Protein AF-A0A442FP06-F1 (afdb_monomer_lite)

Sequence (95 aa):
MHVLNSDHLFSVCHQRAFRLPFGAKVTFSWGAEGFDRVIDPKPPTDLSPRQRQRFLKAYLAARQDFLSDLAAMLGGPVAILDEMGLHTSRPEARQ

Structure (mmCIF, N/CA/C/O backbone):
data_AF-A0A442FP06-F1
#
_entry.id   AF-A0A442FP06-F1
#
loop_
_atom_site.group_PDB
_atom_site.id
_atom_site.type_symbol
_atom_site.label_atom_id
_atom_site.label_alt_id
_atom_site.label_comp_id
_atom_site.label_asym_id
_atom_site.label_entity_id
_atom_site.label_seq_id
_atom_site.pdbx_PDB_ins_code
_atom_site.Cartn_x
_atom_site.Cartn_y
_atom_site.Cartn_z
_atom_site.occupancy
_atom_site.B_iso_or_equiv
_atom_site.auth_seq_id
_atom_site.auth_comp_id
_atom_site.auth_asym_id
_atom_site.auth_atom_id
_atom_site.pdbx_PDB_model_num
ATOM 1 N N . MET A 1 1 ? 9.075 11.205 -44.763 1.00 34.88 1 MET A N 1
ATOM 2 C CA . MET A 1 1 ? 7.900 10.768 -43.982 1.00 34.88 1 MET A CA 1
ATOM 3 C C . MET A 1 1 ? 8.308 9.524 -43.209 1.00 34.88 1 MET A C 1
ATOM 5 O O . MET A 1 1 ? 8.319 8.447 -43.783 1.00 34.88 1 MET A O 1
ATOM 9 N N . HIS A 1 2 ? 8.746 9.681 -41.960 1.00 34.12 2 HIS A N 1
ATOM 10 C CA . HIS A 1 2 ? 8.947 8.548 -41.056 1.00 34.12 2 HIS A CA 1
ATOM 11 C C . HIS A 1 2 ? 7.707 8.457 -40.176 1.00 34.12 2 HIS A C 1
ATOM 13 O O . HIS A 1 2 ? 7.412 9.381 -39.421 1.00 34.12 2 HIS A O 1
ATOM 19 N N . VAL A 1 3 ? 6.951 7.377 -40.352 1.00 38.28 3 VAL A N 1
ATOM 20 C CA . VAL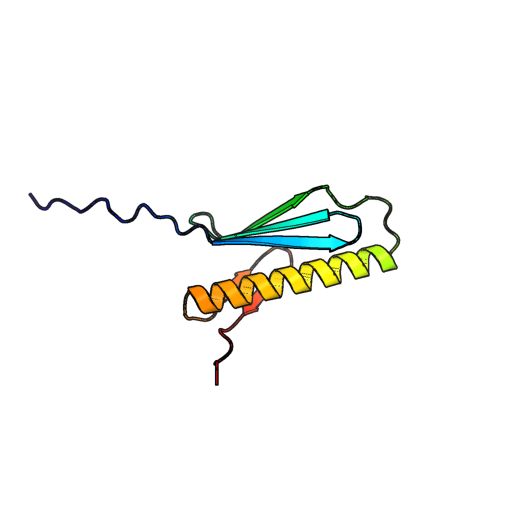 A 1 3 ? 5.832 7.013 -39.486 1.00 38.28 3 VAL A CA 1
ATOM 21 C C . VAL A 1 3 ? 6.439 6.616 -38.144 1.00 38.28 3 VAL A C 1
ATOM 23 O O . VAL A 1 3 ? 7.112 5.593 -38.042 1.00 38.28 3 VAL A O 1
ATOM 26 N N . LEU A 1 4 ? 6.272 7.469 -37.135 1.00 42.44 4 LEU A N 1
ATOM 27 C CA . LEU A 1 4 ? 6.567 7.115 -35.753 1.00 42.44 4 LEU A CA 1
ATOM 28 C C . LEU A 1 4 ? 5.451 6.174 -35.292 1.00 42.44 4 LEU A C 1
ATOM 30 O O . LEU A 1 4 ? 4.312 6.601 -35.094 1.00 42.44 4 LEU A O 1
ATOM 34 N N . ASN A 1 5 ? 5.779 4.884 -35.189 1.00 38.88 5 ASN A N 1
ATOM 35 C CA . ASN A 1 5 ? 4.921 3.865 -34.593 1.00 38.88 5 ASN A CA 1
ATOM 36 C C . ASN A 1 5 ? 4.403 4.366 -33.242 1.00 38.88 5 ASN A C 1
ATOM 38 O O . ASN A 1 5 ? 5.174 4.629 -32.320 1.00 38.88 5 ASN A O 1
ATOM 42 N N . SER A 1 6 ? 3.086 4.505 -33.144 1.00 45.19 6 SER A N 1
ATOM 43 C CA . SER A 1 6 ? 2.369 4.987 -31.963 1.00 45.19 6 SER A CA 1
ATOM 44 C C . SER A 1 6 ? 2.055 3.840 -30.985 1.00 45.19 6 SER A C 1
ATOM 46 O O . SER A 1 6 ? 0.993 3.823 -30.374 1.00 45.19 6 SER A O 1
ATOM 48 N N . ASP A 1 7 ? 2.982 2.888 -30.818 1.00 46.59 7 ASP A N 1
ATOM 49 C CA . ASP A 1 7 ? 2.762 1.613 -30.104 1.00 46.59 7 ASP A CA 1
ATOM 50 C C . ASP A 1 7 ? 3.424 1.544 -28.710 1.00 46.59 7 ASP A C 1
ATOM 52 O O . ASP A 1 7 ? 3.813 0.479 -28.228 1.00 46.59 7 ASP A O 1
ATOM 56 N N . HIS A 1 8 ? 3.538 2.676 -28.010 1.00 42.38 8 HIS A N 1
ATOM 57 C CA . HIS A 1 8 ? 4.015 2.725 -26.614 1.00 42.38 8 HIS A CA 1
ATOM 58 C C . HIS A 1 8 ? 3.019 3.378 -25.644 1.00 42.38 8 HIS A C 1
ATOM 60 O O . HIS A 1 8 ? 3.406 3.949 -24.630 1.00 42.38 8 HIS A O 1
ATOM 66 N N . LEU A 1 9 ? 1.715 3.253 -25.914 1.00 42.25 9 LEU A N 1
ATOM 67 C CA . LEU A 1 9 ? 0.654 3.646 -24.974 1.00 42.25 9 LEU A CA 1
ATOM 68 C C . LEU A 1 9 ? 0.172 2.498 -24.074 1.00 42.25 9 LEU A C 1
ATOM 70 O O . LEU A 1 9 ? -0.877 2.604 -23.444 1.00 42.25 9 LEU A O 1
ATOM 74 N N . PHE A 1 10 ? 0.940 1.416 -23.937 1.00 47.16 10 PHE A N 1
ATOM 75 C CA . PHE A 1 10 ? 0.782 0.545 -22.776 1.00 47.16 10 PHE A CA 1
ATOM 76 C C . PHE A 1 10 ? 1.507 1.197 -21.605 1.00 47.16 10 PHE A C 1
ATOM 78 O O . PHE A 1 10 ? 2.649 0.867 -21.293 1.00 47.16 10 PHE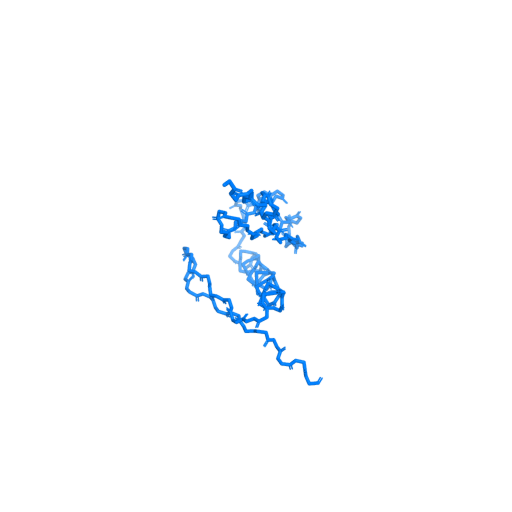 A O 1
ATOM 85 N N . SER A 1 11 ? 0.844 2.157 -20.957 1.00 55.12 11 SER A N 1
ATOM 86 C CA . SER A 1 11 ? 1.197 2.500 -19.584 1.00 55.12 11 SER A CA 1
ATOM 87 C C . SER A 1 11 ? 1.020 1.215 -18.777 1.00 55.12 11 SER A C 1
ATOM 89 O O . SER A 1 11 ? -0.108 0.797 -18.516 1.00 55.12 11 SER A O 1
ATOM 91 N N . VAL A 1 12 ? 2.121 0.506 -18.506 1.00 57.41 12 VAL A N 1
ATOM 92 C CA . VAL A 1 12 ? 2.104 -0.720 -17.706 1.00 57.41 12 VAL A CA 1
ATOM 93 C C . VAL A 1 12 ? 1.673 -0.309 -16.307 1.00 57.41 12 VAL A C 1
ATOM 95 O O . VAL A 1 12 ? 2.475 0.161 -15.506 1.00 57.41 12 VAL A O 1
ATOM 98 N N . CYS A 1 13 ? 0.374 -0.432 -16.054 1.00 80.69 13 CYS A N 1
ATOM 99 C CA . CYS A 1 13 ? -0.204 -0.239 -14.742 1.00 80.69 13 CYS A CA 1
ATOM 100 C C . CYS A 1 13 ? -0.032 -1.553 -13.976 1.00 80.69 13 CYS A C 1
ATOM 102 O O . CYS A 1 13 ? -0.739 -2.528 -14.239 1.00 80.69 13 CYS A O 1
ATOM 104 N N . HIS A 1 14 ? 0.948 -1.614 -13.075 1.00 91.31 14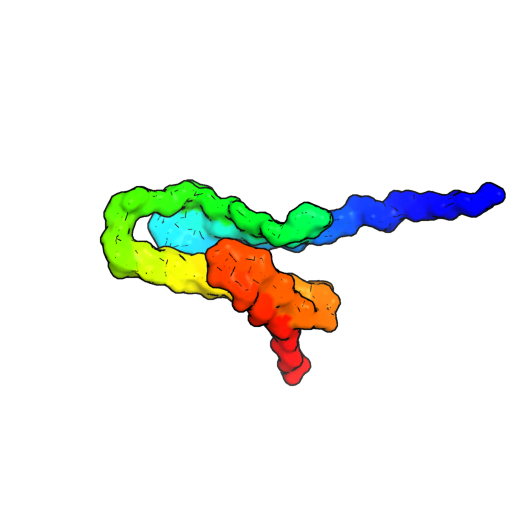 HIS A N 1
ATOM 105 C CA . HIS A 1 14 ? 1.106 -2.745 -12.166 1.00 91.31 14 HIS A CA 1
ATOM 106 C C . HIS A 1 14 ? 0.278 -2.487 -10.911 1.00 91.31 14 HIS A C 1
ATOM 108 O O . HIS A 1 14 ? 0.487 -1.493 -10.217 1.00 91.31 14 HIS A O 1
ATOM 114 N N . GLN A 1 15 ? -0.669 -3.376 -10.619 1.00 95.00 15 GLN A N 1
ATOM 115 C CA . GLN A 1 15 ? -1.622 -3.191 -9.533 1.00 95.00 15 GLN A CA 1
ATOM 116 C C . GLN A 1 15 ? -1.791 -4.475 -8.724 1.00 95.00 15 GLN A C 1
ATOM 118 O O . GLN A 1 15 ? -2.019 -5.548 -9.286 1.00 95.00 15 GLN A O 1
ATOM 123 N N . ARG A 1 16 ? -1.748 -4.367 -7.391 1.00 96.56 16 ARG A N 1
ATOM 124 C CA . ARG A 1 16 ? -2.048 -5.483 -6.479 1.00 96.56 16 ARG A CA 1
ATOM 125 C C . ARG A 1 16 ? -2.853 -5.027 -5.279 1.00 96.56 16 ARG A C 1
ATOM 127 O O . ARG A 1 16 ? -2.722 -3.901 -4.806 1.00 96.56 16 ARG A O 1
ATOM 134 N N . ALA A 1 17 ? -3.677 -5.937 -4.769 1.00 96.69 17 ALA A N 1
ATOM 135 C CA . ALA A 1 17 ? -4.516 -5.695 -3.609 1.00 96.69 17 ALA A CA 1
ATOM 136 C C . ALA A 1 17 ? -4.196 -6.662 -2.466 1.00 96.69 17 ALA A C 1
ATOM 138 O O . ALA A 1 17 ? -3.982 -7.855 -2.680 1.00 96.69 17 ALA A O 1
ATOM 139 N N . PHE A 1 18 ? -4.232 -6.144 -1.241 1.00 97.69 18 PHE A N 1
ATOM 140 C CA . PHE A 1 18 ? -3.887 -6.859 -0.020 1.00 97.69 18 PHE A CA 1
ATOM 141 C C . PHE A 1 18 ? -4.960 -6.638 1.037 1.00 97.69 18 PHE A C 1
ATOM 143 O O . PHE A 1 18 ? -5.443 -5.521 1.241 1.00 97.69 18 PHE A O 1
ATOM 150 N N . ARG A 1 19 ? -5.327 -7.711 1.738 1.00 97.06 19 ARG A N 1
ATOM 151 C CA . ARG A 1 19 ? -6.242 -7.617 2.878 1.00 97.06 19 ARG A CA 1
ATOM 152 C C . ARG A 1 19 ? -5.507 -7.033 4.076 1.00 97.06 19 ARG A C 1
ATOM 154 O O . ARG A 1 19 ? -4.422 -7.485 4.430 1.00 97.06 19 ARG A O 1
ATOM 161 N N . LEU A 1 20 ? -6.140 -6.066 4.720 1.00 96.12 20 LEU A N 1
ATOM 162 C CA . LEU A 1 20 ? -5.690 -5.457 5.958 1.00 96.12 20 LEU A CA 1
ATOM 163 C C . LEU A 1 20 ? -6.602 -5.886 7.120 1.00 96.12 20 LEU A C 1
ATOM 165 O O . LEU A 1 20 ? -7.706 -6.399 6.911 1.00 96.12 20 LEU A O 1
ATOM 169 N N . PRO A 1 21 ? -6.157 -5.703 8.375 1.00 96.44 21 PRO A N 1
ATOM 170 C CA . PRO A 1 21 ? -7.016 -5.872 9.536 1.00 96.44 21 PRO A CA 1
ATOM 171 C C . PRO A 1 21 ? -8.286 -5.014 9.456 1.00 96.44 21 PRO A C 1
ATOM 173 O O . PRO A 1 21 ? -8.313 -3.978 8.796 1.00 96.44 21 PRO A O 1
ATOM 176 N N . PHE A 1 22 ? -9.316 -5.430 10.198 1.00 94.06 22 PHE A N 1
ATOM 177 C CA . PHE A 1 22 ? -10.593 -4.708 10.323 1.00 94.06 22 PHE A CA 1
ATOM 178 C C . PHE A 1 22 ? -11.390 -4.606 9.013 1.00 94.06 22 PHE A C 1
ATOM 180 O O . PHE A 1 22 ? -12.149 -3.665 8.818 1.00 94.06 22 PHE A O 1
ATOM 187 N N . GLY A 1 23 ? -11.221 -5.585 8.117 1.00 92.81 23 GLY A N 1
ATOM 188 C CA . GLY A 1 23 ? -11.994 -5.691 6.876 1.00 92.81 23 GLY A CA 1
ATOM 189 C C . GLY A 1 23 ? -11.548 -4.744 5.761 1.00 92.81 23 GLY A C 1
ATOM 190 O O . GLY A 1 23 ? -12.127 -4.784 4.681 1.00 92.81 23 GLY A O 1
ATOM 191 N N . ALA A 1 24 ? -10.516 -3.931 5.995 1.00 95.38 24 ALA A N 1
ATOM 192 C CA . ALA A 1 24 ? -9.965 -3.036 4.990 1.00 95.38 24 ALA A CA 1
ATOM 193 C C . ALA A 1 24 ? -9.158 -3.796 3.925 1.00 95.38 24 ALA A C 1
ATOM 195 O O . ALA A 1 24 ? -8.595 -4.867 4.171 1.00 95.38 24 ALA A O 1
ATOM 196 N N . LYS A 1 25 ? -9.048 -3.204 2.740 1.00 97.06 25 LYS A N 1
ATOM 197 C CA . LYS A 1 25 ? -8.188 -3.663 1.649 1.00 97.06 25 LYS A CA 1
ATOM 198 C C . LYS A 1 25 ? -7.371 -2.485 1.147 1.00 97.06 25 LYS A C 1
ATOM 200 O O . LYS A 1 25 ? -7.938 -1.436 0.869 1.00 97.06 25 LYS A O 1
ATOM 205 N N . VAL A 1 26 ? -6.062 -2.663 1.008 1.00 97.00 26 VAL A N 1
ATOM 206 C CA . VAL A 1 26 ? -5.215 -1.705 0.289 1.00 97.00 26 VAL A CA 1
ATOM 207 C C . VAL A 1 26 ? -4.983 -2.201 -1.125 1.00 97.00 26 VAL A C 1
ATOM 209 O O . VAL A 1 26 ? -4.720 -3.382 -1.331 1.00 97.00 26 VAL A O 1
ATOM 212 N N . THR A 1 27 ? -5.087 -1.300 -2.088 1.00 97.06 27 THR A N 1
ATOM 213 C CA . THR A 1 27 ? -4.734 -1.522 -3.486 1.00 97.06 27 THR A CA 1
ATOM 214 C C . THR A 1 27 ? -3.598 -0.575 -3.820 1.00 97.06 27 THR A C 1
ATOM 216 O O . THR A 1 27 ? -3.771 0.633 -3.688 1.00 97.06 27 THR A O 1
ATOM 219 N N . PHE A 1 28 ? -2.449 -1.124 -4.195 1.00 95.44 28 PHE A N 1
ATOM 220 C CA . PHE A 1 28 ? -1.304 -0.364 -4.679 1.00 95.44 28 PHE A CA 1
ATOM 221 C C . PHE A 1 28 ? -1.287 -0.391 -6.198 1.00 95.44 28 PHE A C 1
ATOM 223 O O . PHE A 1 28 ? -1.558 -1.441 -6.787 1.00 95.44 28 PHE A O 1
ATOM 230 N N . SER A 1 29 ? -0.938 0.743 -6.793 1.00 93.38 29 SER A N 1
ATOM 231 C CA . SER A 1 29 ? -0.855 0.928 -8.236 1.00 93.38 29 SER A CA 1
ATOM 232 C C . SER A 1 29 ? 0.451 1.632 -8.589 1.00 93.38 29 SER A C 1
ATOM 234 O O . SER A 1 29 ? 0.879 2.552 -7.894 1.00 93.38 29 SER A O 1
ATOM 236 N N . TRP A 1 30 ? 1.084 1.199 -9.672 1.00 90.94 30 TRP A N 1
ATOM 237 C CA . TRP A 1 30 ? 2.239 1.847 -10.279 1.00 90.94 30 TRP A CA 1
ATOM 238 C C . TRP A 1 30 ? 1.960 2.054 -11.762 1.00 90.94 30 TRP A C 1
ATOM 240 O O . TRP A 1 30 ? 1.705 1.079 -12.464 1.00 90.94 30 TRP A O 1
ATOM 250 N N . GLY A 1 31 ? 2.009 3.297 -12.235 1.00 88.19 31 GLY A N 1
ATOM 251 C CA . GLY A 1 31 ? 1.760 3.641 -13.636 1.00 88.19 31 GLY A CA 1
ATOM 252 C C . GLY A 1 31 ? 2.459 4.934 -14.049 1.00 88.19 31 GLY A C 1
ATOM 253 O O . GLY A 1 31 ? 3.398 5.376 -13.391 1.00 88.19 31 GLY A O 1
ATOM 254 N N . ALA A 1 32 ? 1.998 5.560 -15.136 1.00 83.88 32 ALA A N 1
ATOM 255 C CA . ALA A 1 32 ? 2.593 6.803 -15.648 1.00 83.88 32 ALA A CA 1
ATOM 256 C C . ALA A 1 32 ? 2.599 7.958 -14.629 1.00 83.88 32 ALA A C 1
ATOM 258 O O . ALA A 1 32 ? 3.514 8.776 -14.649 1.00 83.8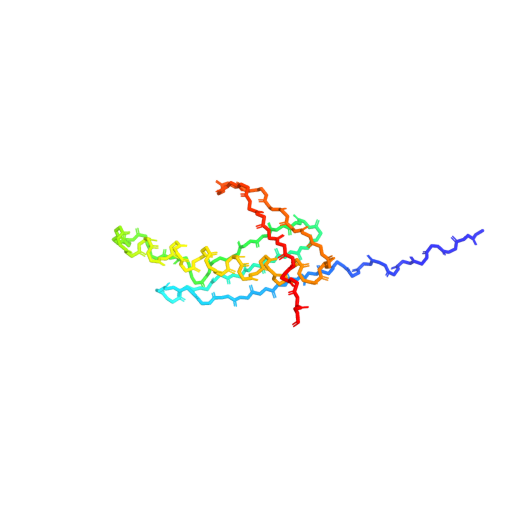8 32 ALA A O 1
ATOM 259 N N . GLU A 1 33 ? 1.617 8.005 -13.726 1.00 83.38 33 GLU A N 1
ATOM 260 C CA . GLU A 1 33 ? 1.530 9.026 -12.668 1.00 83.38 33 GLU A CA 1
ATOM 261 C C . GLU A 1 33 ? 2.327 8.660 -11.403 1.00 83.38 33 GLU A C 1
ATOM 263 O O . GLU A 1 33 ? 2.324 9.389 -10.415 1.00 83.38 33 GLU A O 1
ATOM 268 N N . GLY A 1 34 ? 3.053 7.540 -11.438 1.00 85.44 34 GLY A N 1
ATOM 269 C CA . GLY A 1 34 ? 3.862 7.046 -10.335 1.00 85.44 34 GLY A CA 1
ATOM 270 C C . GLY A 1 34 ? 3.110 6.068 -9.439 1.00 85.44 34 GLY A C 1
ATOM 271 O O . GLY A 1 34 ? 2.319 5.244 -9.905 1.00 85.44 34 GLY A O 1
ATOM 272 N N . PHE A 1 35 ? 3.435 6.117 -8.148 1.00 88.12 35 PHE A N 1
ATOM 273 C CA . PHE A 1 35 ? 2.902 5.223 -7.128 1.00 88.12 35 PHE A CA 1
ATOM 274 C C . PHE A 1 35 ? 1.659 5.814 -6.477 1.00 88.12 35 PHE A C 1
ATOM 276 O O . PHE A 1 35 ? 1.717 6.909 -5.923 1.00 88.12 35 PHE A O 1
ATOM 283 N N . ASP A 1 36 ? 0.582 5.039 -6.456 1.00 90.69 36 ASP A N 1
ATOM 284 C CA . ASP A 1 36 ? -0.650 5.397 -5.767 1.00 90.69 36 ASP A CA 1
ATOM 285 C C . ASP A 1 36 ? -1.151 4.254 -4.872 1.00 90.69 36 ASP A C 1
ATOM 287 O O . ASP A 1 36 ? -0.763 3.084 -5.006 1.00 90.69 36 ASP A O 1
ATOM 291 N N . ARG A 1 37 ? -2.018 4.602 -3.918 1.00 93.25 37 ARG A N 1
ATOM 292 C CA . ARG A 1 37 ? -2.668 3.668 -3.005 1.00 93.25 37 ARG A CA 1
ATOM 293 C C . ARG A 1 37 ? -4.112 4.062 -2.715 1.00 93.25 37 ARG A C 1
ATOM 295 O O . ARG A 1 37 ? -4.414 5.196 -2.359 1.00 93.25 37 ARG A O 1
ATOM 302 N N . VAL A 1 38 ? -4.985 3.061 -2.687 1.00 95.19 38 VAL A N 1
ATOM 303 C CA . VAL A 1 38 ? -6.373 3.204 -2.227 1.00 95.19 38 VAL A CA 1
ATOM 304 C C . VAL A 1 38 ? -6.638 2.217 -1.099 1.00 95.19 38 VAL A C 1
ATOM 306 O O . VAL A 1 38 ? -6.355 1.029 -1.240 1.00 95.19 38 VAL A O 1
ATOM 309 N N . ILE A 1 39 ? -7.191 2.693 0.020 1.00 95.25 39 ILE A N 1
ATOM 310 C CA . ILE A 1 39 ? -7.639 1.846 1.134 1.00 95.25 39 ILE A CA 1
ATOM 311 C C . ILE A 1 39 ? -9.159 1.919 1.231 1.00 95.25 39 ILE A C 1
ATOM 313 O O . ILE A 1 39 ? -9.705 3.001 1.447 1.00 95.25 39 ILE A O 1
ATOM 317 N N . ASP A 1 40 ? -9.819 0.769 1.106 1.00 94.25 40 ASP A N 1
ATOM 318 C CA . ASP A 1 40 ? -11.276 0.661 1.140 1.00 94.25 40 ASP A CA 1
ATOM 319 C C . ASP A 1 40 ? -11.752 -0.627 1.856 1.00 94.25 40 ASP A C 1
ATOM 321 O O . ASP A 1 40 ? -11.225 -1.710 1.571 1.00 94.25 40 ASP A O 1
ATOM 325 N N . PRO A 1 41 ? -12.719 -0.542 2.794 1.00 93.88 41 PRO A N 1
ATOM 326 C CA . PRO A 1 41 ? -13.179 0.688 3.442 1.00 93.88 41 PRO A CA 1
ATOM 327 C C . PRO A 1 41 ? -12.047 1.395 4.193 1.00 93.88 41 PRO A C 1
ATOM 329 O O . PRO A 1 41 ? -11.033 0.788 4.557 1.00 93.88 41 PRO A O 1
ATOM 332 N N . LYS A 1 42 ? -12.235 2.693 4.458 1.00 90.12 42 LYS A N 1
ATOM 333 C CA . LYS A 1 42 ? -11.345 3.432 5.360 1.00 90.12 42 LYS A CA 1
ATOM 334 C C . LYS A 1 42 ? -11.295 2.714 6.718 1.00 90.12 42 LYS A C 1
ATOM 336 O O . LYS A 1 42 ? -12.337 2.262 7.198 1.00 90.12 42 LYS A O 1
ATOM 341 N N . PRO A 1 43 ? -10.112 2.599 7.346 1.00 86.94 43 PRO A N 1
ATOM 342 C CA . PRO A 1 43 ? -10.006 1.970 8.654 1.00 86.94 43 PRO A CA 1
ATOM 343 C C . PRO A 1 43 ? -10.861 2.723 9.686 1.00 86.94 43 PRO A C 1
ATOM 345 O O . PRO A 1 43 ? -10.984 3.948 9.581 1.00 86.94 43 PRO A O 1
ATOM 348 N N . PRO A 1 44 ? -11.417 2.026 10.696 1.00 88.94 44 PRO A N 1
ATOM 349 C CA . PRO A 1 44 ? -12.183 2.673 11.757 1.00 88.94 44 PRO A CA 1
ATOM 350 C C . PRO A 1 44 ? -11.389 3.804 12.425 1.00 88.94 44 PRO A C 1
ATOM 352 O O . PRO A 1 44 ? -10.176 3.701 12.633 1.00 88.94 44 PRO A O 1
ATOM 355 N N . THR A 1 45 ? -12.054 4.907 12.762 1.00 89.38 45 THR A N 1
ATOM 356 C CA . THR A 1 45 ? -11.392 6.082 13.358 1.00 89.38 45 THR A CA 1
ATOM 357 C C . THR A 1 45 ? -11.095 5.903 14.847 1.00 89.38 45 THR A C 1
ATOM 359 O O . THR A 1 45 ? -10.222 6.579 15.389 1.00 89.38 45 THR A O 1
ATOM 362 N N . ASP A 1 46 ? -11.784 4.974 15.501 1.00 93.31 46 ASP A N 1
ATOM 363 C CA . ASP A 1 46 ? -11.785 4.690 16.938 1.00 93.31 46 ASP A CA 1
ATOM 364 C C . ASP A 1 46 ? -10.847 3.535 17.345 1.00 93.31 46 ASP A C 1
ATOM 366 O O . ASP A 1 46 ? -10.918 3.021 18.460 1.00 93.31 46 ASP A O 1
ATOM 370 N N . LEU A 1 47 ? -9.907 3.142 16.476 1.00 92.75 47 LEU A N 1
ATOM 371 C CA . LEU A 1 47 ? -8.938 2.087 16.789 1.00 92.75 47 LEU A CA 1
ATOM 372 C C . LEU A 1 47 ? -8.056 2.451 17.994 1.00 92.75 47 LEU A C 1
ATOM 374 O O . LEU A 1 47 ? -7.413 3.509 18.025 1.00 92.75 47 LEU A O 1
ATOM 378 N N . SER A 1 48 ? -7.932 1.509 18.932 1.00 96.19 48 SER A N 1
ATOM 379 C CA . SER A 1 48 ? -6.967 1.581 20.035 1.00 96.19 48 SER A CA 1
ATOM 380 C C . SER A 1 48 ? -5.519 1.636 19.515 1.00 96.19 48 SER A C 1
ATOM 382 O O . SER A 1 48 ? -5.238 1.154 18.411 1.00 96.19 48 SER A O 1
ATOM 384 N N . PRO A 1 49 ? -4.548 2.133 20.306 1.00 96.00 49 PRO A N 1
ATOM 385 C CA . PRO A 1 49 ? -3.146 2.205 19.880 1.00 96.00 49 PRO A CA 1
ATOM 386 C C . PRO A 1 49 ? -2.580 0.868 19.376 1.00 96.00 49 PRO A C 1
ATOM 388 O O . PRO A 1 49 ? -1.915 0.818 18.342 1.00 96.00 49 PRO A O 1
ATOM 391 N N . ARG A 1 50 ? -2.917 -0.245 20.043 1.00 96.19 50 ARG A N 1
ATOM 392 C CA . ARG A 1 50 ? -2.491 -1.595 19.631 1.00 96.19 50 ARG A CA 1
ATOM 393 C C . ARG A 1 50 ? -3.093 -2.004 18.286 1.00 96.19 50 ARG A C 1
ATOM 395 O O . ARG A 1 50 ? -2.412 -2.603 17.456 1.00 96.19 50 ARG A O 1
ATOM 402 N N . GLN A 1 51 ? -4.363 -1.676 18.052 1.00 95.19 51 GLN A N 1
ATOM 403 C CA . GLN A 1 51 ? -5.028 -1.946 16.777 1.00 95.19 51 GLN A CA 1
ATOM 404 C C . GLN A 1 51 ? -4.444 -1.096 15.645 1.00 95.19 51 GLN A C 1
ATOM 406 O O . GLN A 1 51 ? -4.199 -1.630 14.565 1.00 95.19 51 GLN A O 1
ATOM 411 N N . ARG A 1 52 ? -4.138 0.184 15.902 1.00 94.00 52 ARG A N 1
ATOM 412 C CA . ARG A 1 52 ? -3.443 1.061 14.945 1.00 94.00 52 ARG A CA 1
ATOM 413 C C . ARG A 1 52 ? -2.077 0.501 14.566 1.00 94.00 52 ARG A C 1
ATOM 415 O O . ARG A 1 52 ? -1.765 0.406 13.385 1.00 94.00 52 ARG A O 1
ATOM 422 N N . GLN A 1 53 ? -1.298 0.049 15.548 1.00 95.19 53 GLN A N 1
ATOM 423 C CA . GLN A 1 53 ? 0.000 -0.575 15.296 1.00 95.19 53 GLN A CA 1
ATOM 424 C C . GLN A 1 53 ? -0.137 -1.866 14.475 1.00 95.19 53 GLN A C 1
ATOM 426 O O . GLN A 1 53 ? 0.628 -2.085 13.535 1.00 95.19 53 GLN A O 1
ATOM 431 N N . ARG A 1 54 ? -1.135 -2.707 14.782 1.00 95.56 54 ARG A N 1
ATOM 432 C CA . ARG A 1 54 ? -1.429 -3.922 14.005 1.00 95.56 54 ARG A CA 1
ATOM 433 C C . ARG A 1 54 ? -1.799 -3.594 12.557 1.00 95.56 54 ARG A C 1
ATOM 435 O O . ARG A 1 54 ? -1.334 -4.283 11.653 1.00 95.56 54 ARG A O 1
ATOM 442 N N . PHE A 1 55 ? -2.605 -2.556 12.342 1.00 95.19 55 PHE A N 1
ATOM 443 C CA . PHE A 1 55 ? -2.968 -2.083 11.008 1.00 95.19 55 PHE A CA 1
ATOM 444 C C . PHE A 1 55 ? -1.743 -1.583 10.239 1.00 95.19 55 PHE A C 1
ATOM 446 O O . PHE A 1 55 ? -1.482 -2.057 9.137 1.00 95.19 55 PHE A O 1
ATOM 453 N N . LEU A 1 56 ? -0.949 -0.698 10.850 1.00 93.62 56 LEU A N 1
ATOM 454 C CA . LEU A 1 56 ? 0.262 -0.147 10.244 1.00 93.62 56 LEU A CA 1
ATOM 455 C C . LEU A 1 56 ? 1.255 -1.252 9.868 1.00 93.62 56 LEU A C 1
ATOM 457 O O . LEU A 1 56 ? 1.778 -1.250 8.760 1.00 93.62 56 LEU A O 1
ATOM 461 N N . LYS A 1 57 ? 1.468 -2.235 10.750 1.00 95.50 57 LYS A N 1
ATOM 462 C CA . LYS A 1 57 ? 2.349 -3.377 10.469 1.00 95.50 57 LYS A CA 1
ATOM 463 C C . LYS A 1 57 ? 1.880 -4.173 9.248 1.00 95.50 57 LYS A C 1
ATOM 465 O O . LYS A 1 57 ? 2.700 -4.520 8.405 1.00 95.50 57 LYS A O 1
ATOM 470 N N . ALA A 1 58 ? 0.580 -4.454 9.145 1.00 96.75 58 ALA A N 1
ATOM 471 C CA . ALA A 1 58 ? 0.020 -5.174 8.002 1.00 96.75 58 ALA A CA 1
ATOM 472 C C . ALA A 1 58 ? 0.124 -4.363 6.702 1.00 96.75 58 ALA A C 1
ATOM 474 O O . ALA A 1 58 ? 0.485 -4.910 5.665 1.00 96.75 58 ALA A O 1
ATOM 475 N N . TYR A 1 59 ? -0.132 -3.055 6.773 1.00 95.06 59 TYR A N 1
ATOM 476 C CA . TYR A 1 59 ? 0.019 -2.146 5.641 1.00 95.06 59 TYR A CA 1
ATOM 477 C C . TYR A 1 59 ? 1.471 -2.084 5.143 1.00 95.06 59 TYR A C 1
ATOM 479 O O . TYR A 1 59 ? 1.715 -2.209 3.947 1.00 95.06 59 TYR A O 1
ATOM 487 N N . LEU A 1 60 ? 2.443 -1.948 6.051 1.00 93.81 60 LEU A N 1
ATOM 488 C CA . LEU A 1 60 ? 3.865 -1.915 5.697 1.00 93.81 60 LEU A CA 1
ATOM 489 C C . LEU A 1 60 ? 4.329 -3.234 5.070 1.00 93.81 60 LEU A C 1
ATOM 491 O O . LEU A 1 60 ? 5.075 -3.208 4.096 1.00 93.81 60 LEU A O 1
ATOM 495 N N . ALA A 1 61 ? 3.854 -4.374 5.580 1.00 95.00 61 ALA A N 1
ATOM 496 C CA . ALA A 1 61 ? 4.147 -5.680 4.994 1.00 95.00 61 ALA A CA 1
ATOM 497 C C . ALA A 1 61 ? 3.579 -5.810 3.569 1.00 95.00 61 ALA A C 1
ATOM 499 O O . ALA A 1 61 ? 4.295 -6.223 2.663 1.00 95.00 61 ALA A O 1
ATOM 500 N N . ALA A 1 62 ? 2.326 -5.393 3.356 1.00 95.88 62 ALA A N 1
ATOM 501 C CA . ALA A 1 62 ? 1.700 -5.376 2.034 1.00 95.88 62 ALA A CA 1
ATOM 502 C C . ALA A 1 62 ? 2.438 -4.454 1.051 1.00 95.88 62 ALA A C 1
ATOM 504 O O . ALA A 1 62 ? 2.643 -4.810 -0.107 1.00 95.88 62 ALA A O 1
ATOM 505 N N . ARG A 1 63 ? 2.871 -3.276 1.516 1.00 93.19 63 ARG A N 1
ATOM 506 C CA . ARG A 1 63 ? 3.663 -2.351 0.701 1.00 93.19 63 ARG A CA 1
ATOM 507 C C . ARG A 1 63 ? 5.002 -2.970 0.314 1.00 93.19 63 ARG A C 1
ATOM 509 O O . ARG A 1 63 ? 5.383 -2.879 -0.843 1.00 93.19 63 ARG A O 1
ATOM 516 N N . GLN A 1 64 ? 5.701 -3.608 1.251 1.00 92.19 64 GLN A N 1
ATOM 517 C CA . GLN A 1 64 ? 6.974 -4.265 0.957 1.00 92.19 64 GLN A CA 1
ATOM 518 C C . GLN A 1 64 ? 6.815 -5.378 -0.086 1.00 92.19 64 GLN A C 1
ATOM 520 O O . GLN A 1 64 ? 7.618 -5.438 -1.009 1.00 92.19 64 GLN A O 1
ATOM 525 N N . ASP A 1 65 ? 5.778 -6.213 0.033 1.00 94.44 65 ASP A N 1
ATOM 526 C CA . ASP A 1 65 ? 5.467 -7.266 -0.947 1.00 94.44 65 ASP A CA 1
ATOM 527 C C . ASP A 1 65 ? 5.231 -6.665 -2.344 1.00 94.44 65 ASP A C 1
ATOM 529 O O . ASP A 1 65 ? 5.870 -7.069 -3.314 1.00 94.44 65 ASP A O 1
ATOM 533 N N . PHE A 1 66 ? 4.411 -5.613 -2.439 1.00 93.88 66 PHE A N 1
ATOM 534 C CA . PHE A 1 66 ? 4.196 -4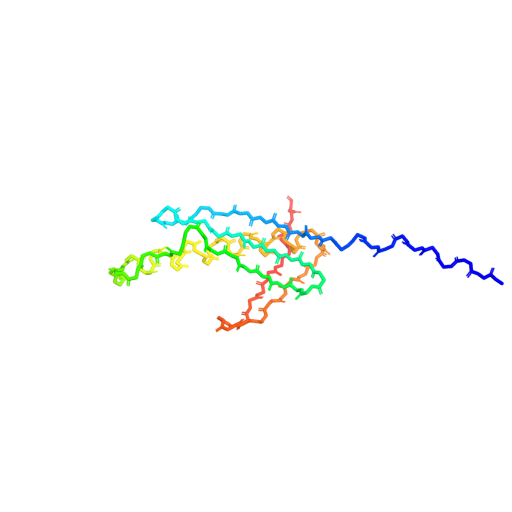.901 -3.700 1.00 93.88 66 PHE A CA 1
ATOM 535 C C . PHE A 1 66 ? 5.490 -4.340 -4.304 1.00 93.88 66 PHE A C 1
ATOM 537 O O . PHE A 1 66 ? 5.722 -4.488 -5.499 1.00 93.88 66 PHE A O 1
ATOM 544 N N . LEU A 1 67 ? 6.345 -3.703 -3.498 1.00 91.50 67 LEU A N 1
ATOM 545 C CA . LEU A 1 67 ? 7.600 -3.129 -3.992 1.00 91.50 67 LEU A CA 1
ATOM 546 C C . LEU A 1 67 ? 8.587 -4.199 -4.448 1.00 91.50 67 LEU A C 1
ATOM 548 O O . LEU A 1 67 ? 9.240 -4.018 -5.470 1.00 91.50 67 LEU A O 1
ATOM 552 N N . SER A 1 68 ? 8.672 -5.317 -3.728 1.00 91.00 68 SER A N 1
ATOM 553 C CA . SER A 1 68 ? 9.493 -6.454 -4.142 1.00 91.00 68 SER A CA 1
ATOM 554 C C . SER A 1 68 ? 9.027 -7.028 -5.484 1.00 91.00 68 SER A C 1
ATOM 556 O O . SER A 1 68 ? 9.856 -7.302 -6.350 1.00 91.00 68 SER A O 1
ATOM 558 N N . ASP A 1 69 ? 7.715 -7.157 -5.682 1.00 90.94 69 ASP A N 1
ATOM 559 C CA . ASP A 1 69 ? 7.134 -7.617 -6.948 1.00 90.94 69 ASP A CA 1
ATOM 560 C C . ASP A 1 69 ? 7.390 -6.618 -8.086 1.00 90.94 69 ASP A C 1
ATOM 562 O O . ASP A 1 69 ? 7.818 -6.995 -9.176 1.00 90.94 69 ASP A O 1
ATOM 566 N N . LEU A 1 70 ? 7.253 -5.321 -7.804 1.00 89.69 70 LEU A N 1
ATOM 567 C CA . LEU A 1 70 ? 7.567 -4.250 -8.747 1.00 89.69 70 LEU A CA 1
ATOM 568 C C . LEU A 1 70 ? 9.057 -4.239 -9.135 1.00 89.69 70 LEU A C 1
ATOM 570 O O . LEU A 1 70 ? 9.384 -4.097 -10.311 1.00 89.69 70 LEU A O 1
ATOM 574 N N . ALA A 1 71 ? 9.965 -4.434 -8.176 1.00 88.69 71 ALA A N 1
ATOM 575 C CA . ALA A 1 71 ? 11.403 -4.533 -8.426 1.00 88.69 71 ALA A CA 1
ATOM 576 C C . ALA A 1 71 ? 11.762 -5.761 -9.274 1.00 88.69 71 ALA A C 1
ATOM 578 O O . ALA A 1 71 ? 12.601 -5.673 -10.173 1.00 88.69 71 ALA A O 1
ATOM 579 N N . ALA A 1 72 ? 11.099 -6.895 -9.032 1.00 88.50 72 ALA A N 1
ATOM 580 C CA . ALA A 1 72 ? 11.243 -8.088 -9.858 1.00 88.50 72 ALA A CA 1
ATOM 581 C C . ALA A 1 72 ? 10.714 -7.859 -11.284 1.00 88.50 72 ALA A C 1
ATOM 583 O O . ALA A 1 72 ? 11.398 -8.203 -12.246 1.00 88.50 72 ALA A O 1
ATOM 584 N N . MET A 1 73 ? 9.545 -7.226 -11.427 1.00 87.44 73 MET A N 1
ATOM 585 C CA . MET A 1 73 ? 8.934 -6.906 -12.721 1.00 87.44 73 MET A CA 1
ATOM 586 C C . MET A 1 73 ? 9.796 -5.943 -13.550 1.00 87.44 73 MET A C 1
ATOM 588 O O . MET A 1 73 ? 9.925 -6.121 -14.758 1.00 87.44 73 MET A O 1
ATOM 592 N N . LEU A 1 74 ? 10.398 -4.934 -12.912 1.00 85.56 74 LEU A N 1
ATOM 593 C CA . LEU A 1 74 ? 11.271 -3.955 -13.569 1.00 85.56 74 LEU A CA 1
ATOM 594 C C . LEU A 1 74 ? 12.717 -4.451 -13.753 1.00 85.56 74 LEU A C 1
ATOM 596 O O . LEU A 1 74 ? 13.507 -3.783 -14.416 1.00 85.56 74 LEU A O 1
ATOM 600 N N . GLY A 1 75 ? 13.079 -5.601 -13.173 1.00 83.25 75 GLY A N 1
ATOM 601 C CA . GLY A 1 75 ? 14.425 -6.173 -13.264 1.00 83.25 75 GLY A CA 1
ATOM 602 C C . GLY A 1 75 ? 15.504 -5.356 -12.544 1.00 83.25 75 GLY A C 1
ATOM 603 O O . GLY A 1 75 ? 16.679 -5.441 -12.898 1.00 83.25 75 GLY A O 1
ATOM 604 N N . GLY A 1 76 ? 15.132 -4.549 -11.548 1.00 82.81 76 GLY A N 1
ATOM 605 C CA . GLY A 1 76 ? 16.048 -3.617 -10.898 1.00 82.81 76 GLY A CA 1
ATOM 606 C C . GLY A 1 76 ? 15.522 -3.054 -9.578 1.00 82.81 76 GLY A C 1
ATOM 607 O O . GLY A 1 76 ? 14.372 -3.283 -9.210 1.00 82.81 76 GLY A O 1
ATOM 608 N N . PRO A 1 77 ? 16.372 -2.344 -8.816 1.00 83.44 77 PRO A N 1
ATOM 609 C CA . PRO A 1 77 ? 15.966 -1.748 -7.552 1.00 83.44 77 PRO A CA 1
ATOM 610 C C . PRO A 1 77 ? 14.896 -0.673 -7.759 1.00 83.44 77 PRO A C 1
ATOM 612 O O . PRO A 1 77 ? 14.999 0.152 -8.665 1.00 83.44 77 PRO A O 1
ATOM 615 N N . VAL A 1 78 ? 13.911 -0.643 -6.864 1.00 84.75 78 VAL A N 1
ATOM 616 C CA . VAL A 1 78 ? 12.848 0.367 -6.839 1.00 84.75 78 VAL A CA 1
ATOM 617 C C . VAL A 1 78 ? 12.958 1.168 -5.554 1.00 84.75 78 VAL A C 1
ATOM 619 O O . VAL A 1 78 ? 13.021 0.599 -4.462 1.00 84.75 78 VAL A O 1
ATOM 622 N N . ALA A 1 79 ? 12.961 2.492 -5.688 1.00 80.75 79 ALA A N 1
ATOM 623 C CA . ALA A 1 79 ? 12.931 3.430 -4.579 1.00 80.75 79 ALA A CA 1
ATOM 624 C C . ALA A 1 79 ? 11.671 4.294 -4.669 1.00 80.75 79 ALA A C 1
ATOM 626 O O . ALA A 1 79 ? 11.398 4.879 -5.714 1.00 80.75 79 ALA A O 1
ATOM 627 N N . ILE A 1 80 ? 10.924 4.392 -3.572 1.00 80.44 80 ILE A N 1
ATOM 628 C CA . ILE A 1 80 ? 9.785 5.302 -3.437 1.00 80.44 80 ILE A CA 1
ATOM 629 C C . ILE A 1 80 ? 10.066 6.259 -2.293 1.00 80.44 80 ILE A C 1
ATOM 631 O O . ILE A 1 80 ? 10.380 5.827 -1.184 1.00 80.44 80 ILE A O 1
ATOM 635 N N . LEU A 1 81 ? 9.927 7.550 -2.570 1.00 79.44 81 LEU A N 1
ATOM 636 C CA . LEU A 1 81 ? 9.916 8.604 -1.569 1.00 79.44 81 LEU A CA 1
ATOM 637 C C . LEU A 1 81 ? 8.482 9.118 -1.443 1.00 79.44 81 LEU A C 1
ATOM 639 O O . LEU A 1 81 ? 7.934 9.645 -2.407 1.00 79.44 81 LEU A O 1
ATOM 643 N N . ASP A 1 82 ? 7.876 8.941 -0.274 1.00 78.19 82 ASP A N 1
ATOM 644 C CA . ASP A 1 82 ? 6.547 9.467 0.039 1.00 78.19 82 ASP A CA 1
ATOM 645 C C . ASP A 1 82 ? 6.518 10.095 1.439 1.00 78.19 82 ASP A C 1
ATOM 647 O O . ASP A 1 82 ? 7.540 10.204 2.117 1.00 78.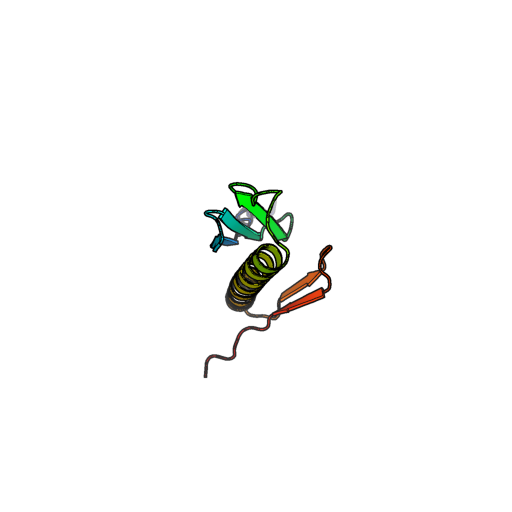19 82 ASP A O 1
ATOM 651 N N . GLU A 1 83 ? 5.334 10.506 1.894 1.00 77.88 83 GLU A N 1
ATOM 652 C CA . GLU A 1 83 ? 5.128 11.078 3.234 1.00 77.88 83 GLU A CA 1
ATOM 653 C C . GLU A 1 83 ? 5.557 10.138 4.379 1.00 77.88 83 GLU A C 1
ATOM 655 O O . GLU A 1 83 ? 5.686 10.573 5.521 1.00 77.88 83 GLU A O 1
ATOM 660 N N . MET A 1 84 ? 5.778 8.847 4.097 1.00 75.62 84 MET A N 1
ATOM 661 C CA . MET A 1 84 ? 6.254 7.864 5.073 1.00 75.62 84 MET A CA 1
ATOM 662 C C . MET A 1 84 ? 7.784 7.716 5.087 1.00 75.62 84 MET A C 1
ATOM 664 O O . MET A 1 84 ? 8.310 7.037 5.971 1.00 75.62 84 MET A O 1
ATOM 668 N N . GLY A 1 85 ? 8.493 8.360 4.154 1.00 76.06 85 GLY A N 1
ATOM 669 C CA . GLY A 1 85 ? 9.949 8.342 4.031 1.00 76.06 85 GLY A CA 1
ATOM 670 C C . GLY A 1 85 ? 10.451 7.686 2.742 1.00 76.06 85 GLY A C 1
ATOM 671 O O . GLY A 1 85 ? 9.705 7.470 1.787 1.00 76.06 85 GLY A O 1
ATOM 672 N N . LEU A 1 86 ? 11.754 7.393 2.704 1.00 79.25 86 LEU A N 1
ATOM 673 C CA . LEU A 1 86 ? 12.393 6.681 1.596 1.00 79.25 86 LEU A CA 1
ATOM 674 C C . LEU A 1 86 ? 12.315 5.170 1.825 1.00 79.25 86 LEU A C 1
ATOM 676 O O . LEU A 1 86 ? 12.810 4.657 2.828 1.00 79.25 86 LEU A O 1
ATOM 680 N N . HIS A 1 87 ? 11.766 4.451 0.852 1.00 75.56 87 HIS A N 1
ATOM 681 C CA . HIS A 1 87 ? 11.646 2.999 0.873 1.00 75.56 87 HIS A CA 1
ATOM 682 C C . HIS A 1 87 ? 12.304 2.408 -0.358 1.00 75.56 87 HIS A C 1
ATOM 684 O O . HIS A 1 87 ? 11.991 2.798 -1.479 1.00 75.56 87 HIS A O 1
ATOM 690 N N . THR A 1 88 ? 13.210 1.457 -0.147 1.00 74.00 88 THR A N 1
ATOM 691 C CA . THR A 1 88 ? 13.925 0.790 -1.233 1.00 74.00 88 THR A CA 1
ATOM 692 C C . THR A 1 88 ? 13.639 -0.700 -1.206 1.00 74.00 88 THR A C 1
ATOM 694 O O . THR A 1 88 ? 13.620 -1.328 -0.150 1.00 74.00 88 THR A O 1
ATOM 697 N N . SER A 1 89 ? 13.407 -1.263 -2.383 1.00 78.00 89 SER A N 1
ATOM 698 C CA . SER A 1 89 ? 13.313 -2.698 -2.612 1.00 78.00 89 SER A CA 1
ATOM 699 C C . SER A 1 89 ? 14.312 -3.071 -3.696 1.00 78.00 89 SER A C 1
ATOM 701 O O . SER A 1 89 ? 14.605 -2.286 -4.601 1.00 78.00 89 SER A O 1
ATOM 703 N N . ARG A 1 90 ? 14.894 -4.255 -3.569 1.00 70.44 90 ARG A N 1
ATOM 704 C CA . ARG A 1 90 ? 15.776 -4.836 -4.576 1.00 70.44 90 ARG A CA 1
ATOM 705 C C . ARG A 1 90 ? 15.128 -6.137 -5.031 1.00 70.44 90 ARG A C 1
ATOM 707 O O . ARG A 1 90 ? 14.484 -6.774 -4.197 1.00 70.44 90 ARG A O 1
ATOM 714 N N . PRO A 1 91 ? 15.294 -6.538 -6.299 1.00 67.75 91 PRO A N 1
ATOM 715 C CA . PRO A 1 91 ? 14.900 -7.876 -6.691 1.00 67.75 91 PRO A CA 1
ATOM 716 C C . PRO A 1 91 ? 15.669 -8.853 -5.802 1.00 67.75 91 PRO A C 1
ATOM 718 O O . PRO A 1 91 ? 16.893 -8.745 -5.676 1.00 67.75 91 PRO A O 1
ATOM 721 N N . GLU A 1 92 ? 14.960 -9.767 -5.140 1.00 60.84 92 GLU A N 1
ATOM 722 C CA . GLU A 1 92 ? 15.637 -10.893 -4.508 1.00 60.84 92 GLU A CA 1
ATOM 723 C C . GLU A 1 92 ? 16.373 -11.640 -5.617 1.00 60.84 92 GLU A C 1
ATOM 725 O O . GLU A 1 92 ? 15.783 -12.003 -6.639 1.00 60.84 92 GLU A O 1
ATOM 730 N N . ALA A 1 93 ? 17.683 -11.819 -5.450 1.00 49.69 93 ALA A N 1
ATOM 731 C CA . ALA A 1 93 ? 18.435 -12.707 -6.312 1.00 49.69 93 ALA A CA 1
ATOM 732 C C . ALA A 1 93 ? 17.841 -14.104 -6.110 1.00 49.69 93 ALA A C 1
ATOM 734 O O . ALA A 1 93 ? 18.123 -14.748 -5.102 1.00 49.69 93 ALA A O 1
ATOM 735 N N . ARG A 1 94 ? 16.970 -14.546 -7.027 1.00 44.66 94 ARG A N 1
ATOM 736 C CA . ARG A 1 94 ? 16.592 -15.957 -7.122 1.00 44.66 94 ARG A CA 1
ATOM 737 C C . ARG A 1 94 ? 17.891 -16.735 -7.324 1.00 44.66 94 ARG A C 1
ATOM 739 O O . ARG A 1 94 ? 18.484 -16.647 -8.398 1.00 44.66 94 ARG A O 1
ATOM 746 N N . GLN A 1 95 ? 18.351 -17.392 -6.263 1.00 36.19 95 GLN A N 1
ATOM 747 C CA . GLN A 1 95 ? 19.316 -18.485 -6.345 1.00 36.19 95 GLN A CA 1
ATOM 748 C C . GLN A 1 95 ? 18.598 -19.745 -6.817 1.00 36.19 95 GLN A C 1
ATOM 750 O O . GLN A 1 95 ? 17.418 -19.922 -6.430 1.00 36.19 95 GLN A O 1
#

Radius of gyration: 16.88 Å; chains: 1; bounding box: 32×30×64 Å

Foldseek 3Di:
DDPDPPPPPCFPWDKDKDAFPPRKIKMWIQGPVGIDIDIPPDHDPPDDPVRVVRRVVRVVVVVLVSLLVVQVVVVAKDWDQDPVGIDIYHHDPPD

pLDDT: mean 82.04, std 18.29, range [34.12, 97.69]

Secondary structure (DSSP, 8-state):
-------------EEEEEE-GGG-EEEEEEETTEEEEEEESPPPTT--HHHHHHHHHHHHHHHHHHHHHHHHHHTS-EEEEETTEEEEE------